Protein AF-A0A944S0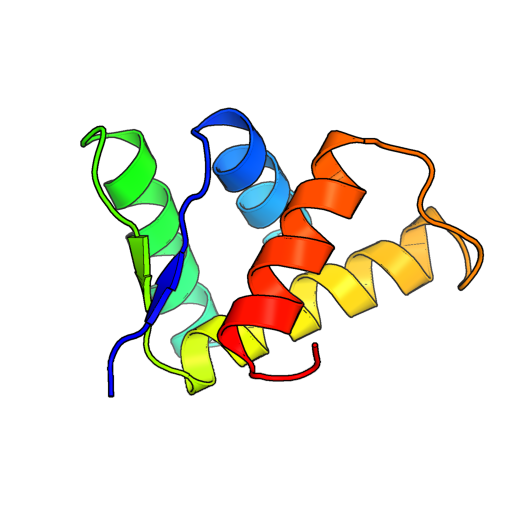E5-F1 (afdb_monomer_lite)

pLDDT: mean 88.48, std 8.01, range [58.53, 95.38]

Secondary structure (DSSP, 8-state):
-EEEE---HHHHHHHHHHGGGS---HHHHHHHHHHHHHHHTT--EEEEHHHHHHHHHHHHHHHHHHTTTS----HHHHHHHHHHHHHHT--

Structure (mmCIF, N/CA/C/O backbone):
data_AF-A0A944S0E5-F1
#
_entry.id   AF-A0A944S0E5-F1
#
loop_
_atom_site.group_PDB
_atom_site.id
_atom_site.type_symbol
_atom_site.label_atom_id
_atom_site.label_alt_id
_atom_site.label_comp_id
_atom_site.label_asym_id
_atom_site.label_entity_id
_atom_site.label_seq_id
_atom_site.pdbx_PDB_ins_code
_atom_site.Cartn_x
_atom_site.Cartn_y
_atom_site.Cartn_z
_atom_site.occupancy
_atom_site.B_iso_or_equiv
_atom_site.auth_seq_id
_atom_site.auth_comp_id
_atom_site.auth_asym_id
_atom_site.auth_atom_id
_atom_site.pdbx_PDB_model_num
ATOM 1 N N . MET A 1 1 ? -16.051 -7.432 6.422 1.00 78.88 1 MET A N 1
ATOM 2 C CA . MET A 1 1 ? -14.954 -8.077 7.175 1.00 78.88 1 MET A CA 1
ATOM 3 C C . MET A 1 1 ? -13.713 -7.201 7.078 1.00 78.88 1 MET A C 1
ATOM 5 O O . MET A 1 1 ? -13.445 -6.697 5.987 1.00 78.88 1 MET A O 1
ATOM 9 N N . LYS A 1 2 ? -13.037 -6.941 8.200 1.00 87.12 2 LYS A N 1
ATOM 10 C CA . LYS A 1 2 ? -11.739 -6.248 8.223 1.00 87.12 2 LYS A CA 1
ATOM 11 C C . LYS A 1 2 ? -10.622 -7.293 8.170 1.00 87.12 2 LYS A C 1
ATOM 13 O O . LYS A 1 2 ? -10.812 -8.390 8.685 1.00 87.12 2 LYS A O 1
ATOM 18 N N . VAL A 1 3 ? -9.514 -6.946 7.533 1.00 90.31 3 VAL A N 1
ATOM 19 C CA . VAL A 1 3 ? -8.294 -7.741 7.417 1.00 90.31 3 VAL A CA 1
ATOM 20 C C . VAL A 1 3 ? -7.171 -6.928 8.038 1.00 90.31 3 VAL A C 1
ATOM 22 O O . VAL A 1 3 ? -7.027 -5.743 7.727 1.00 90.31 3 VAL A O 1
ATOM 25 N N . SER A 1 4 ? -6.417 -7.561 8.928 1.00 90.56 4 SER A N 1
ATOM 26 C CA . SER A 1 4 ? -5.253 -6.948 9.551 1.00 90.56 4 SER A CA 1
ATOM 27 C C . SER A 1 4 ? -4.037 -7.212 8.672 1.00 90.56 4 SER A C 1
ATOM 29 O O . SER A 1 4 ? -3.733 -8.371 8.388 1.00 90.56 4 SER A O 1
ATOM 31 N N . LEU A 1 5 ? -3.377 -6.154 8.202 1.00 90.88 5 LEU A N 1
ATOM 32 C CA . LEU A 1 5 ? -2.139 -6.263 7.435 1.00 90.88 5 LEU A CA 1
ATOM 33 C C . LEU A 1 5 ? -0.935 -5.961 8.340 1.00 90.88 5 LEU A C 1
ATOM 35 O O . LEU A 1 5 ? -0.817 -4.832 8.826 1.00 90.88 5 LEU A O 1
ATOM 39 N N . PRO A 1 6 ? -0.012 -6.921 8.538 1.00 91.00 6 PRO A N 1
ATOM 40 C CA . PRO A 1 6 ? 1.183 -6.717 9.349 1.00 91.00 6 PRO A CA 1
ATOM 41 C C . PRO A 1 6 ? 2.263 -5.980 8.540 1.00 91.00 6 PRO A C 1
ATOM 43 O O . PRO A 1 6 ? 3.248 -6.577 8.099 1.00 91.00 6 PRO A O 1
ATOM 46 N N . LEU A 1 7 ? 2.064 -4.681 8.305 1.00 91.06 7 LEU A N 1
ATOM 47 C CA . LEU A 1 7 ? 3.023 -3.832 7.596 1.00 91.06 7 LEU A CA 1
ATOM 48 C C . LEU A 1 7 ? 3.944 -3.096 8.572 1.00 91.06 7 LEU A C 1
ATOM 50 O O . LEU A 1 7 ? 3.502 -2.557 9.582 1.00 91.06 7 LEU A O 1
ATOM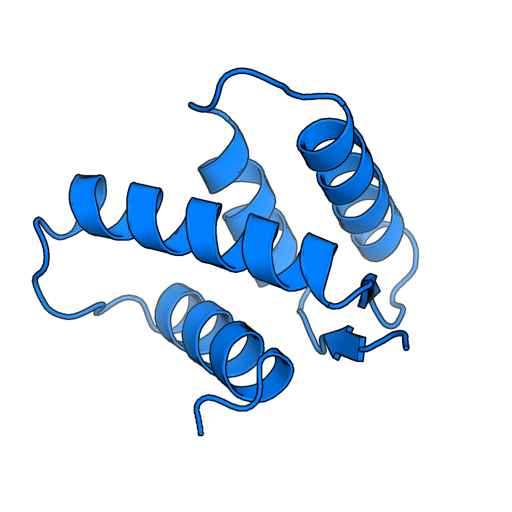 54 N N . THR A 1 8 ? 5.228 -3.037 8.240 1.00 92.12 8 THR A N 1
ATOM 55 C CA . THR A 1 8 ? 6.215 -2.215 8.945 1.00 92.12 8 THR A CA 1
ATOM 56 C C . THR A 1 8 ? 6.115 -0.754 8.503 1.00 92.12 8 THR A C 1
ATOM 58 O O . THR A 1 8 ? 5.640 -0.447 7.408 1.00 92.12 8 THR A O 1
ATOM 61 N N . ALA A 1 9 ? 6.655 0.172 9.299 1.00 90.44 9 ALA A N 1
ATOM 62 C CA . ALA A 1 9 ? 6.710 1.587 8.922 1.00 90.44 9 ALA A CA 1
ATOM 63 C C . ALA A 1 9 ? 7.440 1.825 7.582 1.00 90.44 9 ALA A C 1
ATOM 65 O O . ALA A 1 9 ? 7.075 2.723 6.824 1.00 90.44 9 ALA A O 1
ATOM 66 N N . ARG A 1 10 ? 8.460 1.012 7.268 1.00 91.88 10 ARG A N 1
ATOM 67 C CA . ARG A 1 10 ? 9.189 1.074 5.992 1.00 91.88 10 ARG A CA 1
ATOM 68 C C . ARG A 1 10 ? 8.305 0.648 4.821 1.00 91.88 10 ARG A C 1
ATOM 70 O O . ARG A 1 10 ? 8.259 1.347 3.813 1.00 91.88 10 ARG A O 1
ATOM 77 N N . GLU A 1 11 ? 7.568 -0.443 4.979 1.00 93.69 11 GLU A N 1
ATOM 78 C CA . GLU A 1 11 ? 6.642 -0.944 3.961 1.00 93.69 11 GLU A CA 1
ATOM 79 C C . GLU A 1 11 ? 5.477 0.023 3.719 1.00 93.69 11 GLU A C 1
ATOM 81 O O . GLU A 1 11 ? 5.091 0.266 2.577 1.00 93.69 11 GLU A O 1
ATOM 86 N N . ILE A 1 12 ? 4.958 0.650 4.780 1.00 94.06 12 ILE A N 1
ATOM 87 C CA . ILE A 1 12 ? 3.923 1.682 4.657 1.00 94.06 12 ILE A CA 1
ATOM 88 C C . ILE A 1 12 ? 4.436 2.882 3.845 1.00 94.06 12 ILE A C 1
ATOM 90 O O . ILE A 1 12 ? 3.717 3.389 2.982 1.00 94.06 12 ILE A O 1
ATOM 94 N N . ARG A 1 13 ? 5.683 3.324 4.067 1.00 93.38 13 ARG A N 1
ATOM 95 C CA . ARG A 1 13 ? 6.291 4.411 3.275 1.00 93.38 13 ARG A CA 1
ATOM 96 C C . ARG A 1 13 ? 6.400 4.058 1.791 1.00 93.38 13 ARG A C 1
ATOM 98 O O . ARG A 1 13 ? 6.141 4.927 0.962 1.00 93.38 13 ARG A O 1
ATOM 105 N N . LEU A 1 14 ? 6.748 2.812 1.463 1.00 93.88 14 LEU A N 1
ATOM 106 C CA . LEU A 1 14 ? 6.780 2.331 0.077 1.00 93.88 14 LEU A CA 1
ATOM 107 C C . LEU A 1 14 ? 5.379 2.342 -0.547 1.00 93.88 14 LEU A C 1
ATOM 109 O O . LEU A 1 14 ? 5.181 2.923 -1.60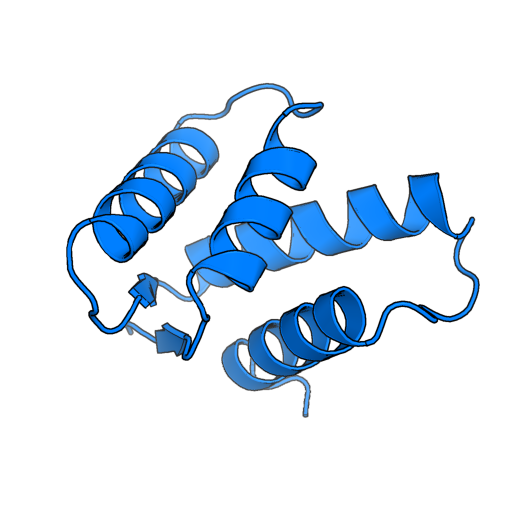7 1.00 93.88 14 LEU A O 1
ATOM 113 N N . LEU A 1 15 ? 4.366 1.817 0.145 1.00 93.50 15 LEU A N 1
ATOM 114 C CA . LEU A 1 15 ? 2.986 1.850 -0.358 1.00 93.50 15 LEU A CA 1
ATOM 115 C C . LEU A 1 15 ? 2.474 3.278 -0.598 1.00 93.50 15 LEU A C 1
ATOM 117 O O . LEU A 1 15 ? 1.776 3.540 -1.579 1.00 93.50 15 LEU A O 1
ATOM 121 N N . LEU A 1 16 ? 2.831 4.221 0.279 1.00 93.38 16 LEU A N 1
ATOM 122 C CA . LEU A 1 16 ? 2.497 5.630 0.085 1.00 93.38 16 LEU A CA 1
ATOM 123 C C . LEU A 1 16 ? 3.170 6.209 -1.169 1.00 93.38 16 LEU A C 1
ATOM 125 O O . LEU A 1 16 ? 2.506 6.958 -1.893 1.00 93.38 16 LEU A O 1
ATOM 129 N N . SER A 1 17 ? 4.427 5.847 -1.461 1.00 92.25 17 SER A N 1
ATOM 130 C CA . SER A 1 17 ? 5.135 6.325 -2.658 1.00 92.25 17 SER A CA 1
ATOM 131 C C . SER A 1 17 ? 4.551 5.753 -3.951 1.00 92.25 17 SER A C 1
ATOM 133 O O . SER A 1 17 ? 4.406 6.495 -4.922 1.00 92.25 17 SER A O 1
ATOM 135 N N . TRP A 1 18 ? 4.105 4.493 -3.954 1.00 90.94 18 TRP A N 1
ATOM 136 C CA . TRP A 1 18 ? 3.435 3.875 -5.109 1.00 90.94 18 TRP A CA 1
ATOM 137 C C . TRP A 1 18 ? 2.110 4.559 -5.452 1.00 90.94 18 TRP A C 1
ATOM 139 O O . TRP A 1 18 ? 1.697 4.620 -6.606 1.00 90.94 18 TRP A O 1
ATOM 149 N N . SER A 1 19 ? 1.446 5.128 -4.446 1.00 86.25 19 SER A N 1
ATOM 150 C CA . SER A 1 19 ? 0.174 5.826 -4.626 1.00 86.25 19 SER A CA 1
ATOM 151 C C . SER A 1 19 ? 0.318 7.232 -5.239 1.00 86.25 19 SER A C 1
ATOM 153 O O . SER A 1 19 ? -0.690 7.826 -5.634 1.00 86.25 19 SER A O 1
ATOM 155 N N . ALA A 1 20 ? 1.538 7.786 -5.298 1.00 75.81 20 ALA A N 1
ATOM 156 C CA . ALA A 1 20 ? 1.793 9.190 -5.634 1.00 75.81 20 ALA A CA 1
ATOM 157 C C . ALA A 1 20 ? 1.559 9.530 -7.115 1.00 75.81 20 ALA A C 1
ATOM 159 O O . ALA A 1 20 ? 1.210 10.664 -7.435 1.00 75.81 20 ALA A O 1
ATOM 160 N N . SER A 1 21 ? 1.717 8.558 -8.014 1.00 66.50 21 SER A N 1
ATOM 161 C CA . SER A 1 21 ? 1.503 8.728 -9.457 1.00 66.50 21 SER A CA 1
ATOM 162 C C . SER A 1 21 ? 0.040 8.558 -9.885 1.00 66.50 21 SER A C 1
ATOM 164 O O . SER A 1 21 ? -0.293 8.818 -11.042 1.00 66.50 21 SER A O 1
ATOM 166 N N . ARG A 1 22 ? -0.852 8.135 -8.976 1.00 70.38 22 ARG A N 1
ATOM 167 C CA . ARG A 1 22 ? -2.248 7.804 -9.297 1.00 70.38 22 ARG A CA 1
ATOM 168 C C . ARG A 1 22 ? -3.185 8.987 -9.087 1.00 70.38 22 ARG A C 1
ATOM 170 O O . ARG A 1 22 ? -3.110 9.699 -8.084 1.00 70.38 22 ARG A O 1
ATOM 177 N N . GLN A 1 23 ? -4.154 9.129 -9.990 1.00 73.62 23 GLN A N 1
ATOM 178 C CA . GLN A 1 23 ? -5.274 10.048 -9.803 1.00 73.62 23 GLN A CA 1
ATOM 179 C C . GLN A 1 23 ? -6.016 9.693 -8.503 1.00 73.62 23 GLN A C 1
ATOM 181 O O . GLN A 1 23 ? -6.355 8.536 -8.257 1.00 73.62 23 GLN A O 1
ATOM 186 N N . SER A 1 24 ? -6.213 10.677 -7.623 1.00 70.25 24 SER A N 1
ATOM 187 C CA . SER A 1 24 ? -6.720 10.422 -6.274 1.00 70.25 24 SER A CA 1
ATOM 188 C C . SER A 1 24 ? -8.240 10.266 -6.252 1.00 70.25 24 SER A C 1
ATOM 190 O O . SER A 1 24 ? -8.955 11.256 -6.097 1.00 70.25 24 SER A O 1
ATOM 192 N N . PHE A 1 25 ? -8.734 9.028 -6.311 1.00 81.94 25 PHE A N 1
ATOM 193 C CA . PHE A 1 25 ? -10.133 8.733 -5.994 1.00 81.94 25 PHE A CA 1
ATOM 194 C C . PHE A 1 25 ? -10.387 8.791 -4.471 1.00 81.94 25 PHE A C 1
ATOM 196 O O . PHE A 1 25 ? -9.447 8.694 -3.670 1.00 81.94 25 PHE A O 1
ATOM 203 N N . PRO A 1 26 ? -11.650 8.966 -4.029 1.00 87.12 26 PRO A N 1
ATOM 204 C CA . PRO A 1 26 ? -11.980 9.072 -2.606 1.00 87.12 26 PRO A CA 1
ATOM 205 C C . PRO A 1 26 ? -11.525 7.874 -1.760 1.00 87.12 26 PRO A C 1
ATOM 207 O O . PRO A 1 26 ? -11.086 8.059 -0.621 1.00 87.12 26 PRO A O 1
ATOM 210 N N . ASP A 1 27 ? -11.596 6.658 -2.305 1.00 88.62 27 ASP A N 1
ATOM 211 C CA . ASP A 1 27 ? -11.183 5.455 -1.582 1.00 88.62 27 ASP A CA 1
ATOM 212 C C . ASP A 1 27 ? -9.657 5.325 -1.479 1.00 88.62 27 ASP A C 1
ATOM 214 O O . ASP A 1 27 ? -9.164 5.001 -0.396 1.00 88.62 27 ASP A O 1
ATOM 218 N N . ASP A 1 28 ? -8.891 5.699 -2.511 1.00 91.31 28 ASP A N 1
ATOM 219 C CA . ASP A 1 28 ? -7.427 5.814 -2.433 1.00 91.31 28 ASP A CA 1
ATOM 220 C C . ASP A 1 28 ? -7.000 6.810 -1.350 1.00 91.31 28 ASP A C 1
ATOM 222 O O . ASP A 1 28 ? -6.125 6.526 -0.530 1.00 91.31 28 ASP A O 1
ATOM 226 N N . ALA A 1 29 ? -7.660 7.972 -1.289 1.00 91.38 29 ALA A N 1
ATOM 227 C CA . ALA A 1 29 ? -7.401 8.968 -0.253 1.00 91.38 29 ALA A CA 1
ATOM 228 C C . ALA A 1 29 ? -7.697 8.422 1.153 1.00 91.38 29 ALA A C 1
ATOM 230 O O . ALA A 1 29 ? -6.967 8.713 2.104 1.00 91.38 29 ALA A O 1
ATOM 231 N N . ARG A 1 30 ? -8.745 7.604 1.301 1.00 93.06 30 ARG A N 1
ATOM 232 C CA . ARG A 1 30 ? -9.073 6.944 2.570 1.00 93.06 30 ARG A CA 1
ATOM 233 C C . ARG A 1 30 ? -8.017 5.909 2.962 1.00 93.06 30 ARG A C 1
ATOM 235 O O . ARG A 1 30 ? -7.669 5.843 4.140 1.00 93.06 30 ARG A O 1
ATOM 242 N N . VAL A 1 31 ? -7.505 5.127 2.012 1.00 94.50 31 VAL A N 1
ATOM 243 C CA . VAL A 1 31 ? -6.411 4.171 2.253 1.00 94.50 31 VAL A CA 1
ATOM 244 C C . VAL A 1 31 ? -5.132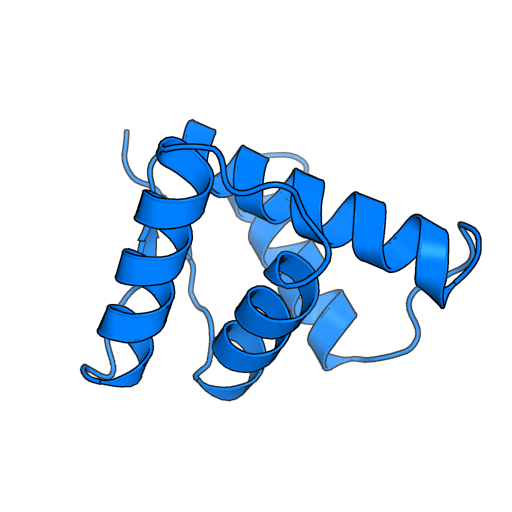 4.904 2.658 1.00 94.50 31 VAL A C 1
ATOM 246 O O . VAL A 1 31 ? -4.553 4.559 3.685 1.00 94.50 31 VAL A O 1
ATOM 249 N N . ARG A 1 32 ? -4.757 5.979 1.951 1.00 93.56 32 ARG A N 1
ATOM 250 C CA . ARG A 1 32 ? -3.610 6.830 2.317 1.00 93.56 32 ARG A CA 1
ATOM 251 C C . ARG A 1 32 ? -3.693 7.336 3.754 1.00 93.56 32 ARG A C 1
ATOM 253 O O . ARG A 1 32 ? -2.743 7.169 4.504 1.00 93.56 32 ARG A O 1
ATOM 260 N N . ARG A 1 33 ? -4.841 7.883 4.173 1.00 93.00 33 ARG A N 1
ATOM 261 C CA . ARG A 1 33 ? -5.026 8.366 5.558 1.00 93.00 33 ARG A CA 1
ATOM 262 C C . ARG A 1 33 ? -4.820 7.265 6.595 1.00 93.00 33 ARG A C 1
ATOM 264 O O . ARG A 1 33 ? -4.233 7.525 7.637 1.00 93.00 33 ARG A O 1
ATOM 271 N N . LYS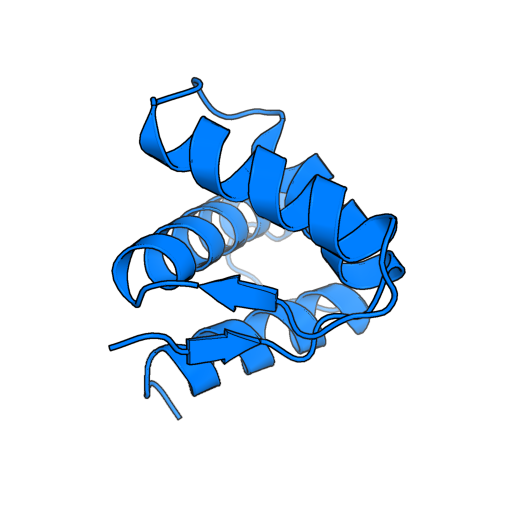 A 1 34 ? -5.303 6.050 6.320 1.00 94.38 34 LYS A N 1
ATOM 272 C CA . LYS A 1 34 ? -5.110 4.905 7.220 1.00 94.38 34 LYS A CA 1
ATOM 273 C C . LYS A 1 34 ? -3.649 4.473 7.297 1.00 94.38 34 LYS A C 1
ATOM 275 O O . LYS A 1 34 ? -3.174 4.200 8.389 1.00 94.38 34 LYS A O 1
ATOM 280 N N . LEU A 1 35 ? -2.958 4.437 6.158 1.00 93.88 35 LEU A N 1
ATOM 281 C CA . LEU A 1 35 ? -1.526 4.153 6.098 1.00 93.88 35 LEU A CA 1
ATOM 282 C C . LEU A 1 35 ? -0.731 5.188 6.897 1.00 93.88 35 LEU A C 1
ATOM 284 O O . LEU A 1 35 ? 0.052 4.809 7.757 1.00 93.88 35 LEU A O 1
ATOM 288 N N . THR A 1 36 ? -0.989 6.482 6.689 1.00 92.06 36 THR A N 1
ATOM 289 C CA . THR A 1 36 ? -0.345 7.556 7.461 1.00 92.06 36 THR A CA 1
ATOM 290 C C . THR A 1 36 ? -0.611 7.410 8.961 1.00 92.06 36 THR A C 1
ATOM 292 O O . THR A 1 36 ? 0.330 7.423 9.741 1.00 92.06 36 THR A O 1
ATOM 295 N N . ALA A 1 37 ? -1.861 7.172 9.370 1.00 91.06 37 ALA A N 1
ATOM 296 C CA . ALA A 1 37 ? -2.195 6.986 10.783 1.00 91.06 37 ALA A CA 1
ATOM 297 C C . ALA A 1 37 ? -1.515 5.754 11.414 1.00 91.06 37 ALA A C 1
ATOM 299 O O . ALA A 1 37 ? -1.133 5.796 12.580 1.00 91.06 37 ALA A O 1
ATOM 300 N N . ALA A 1 38 ? -1.341 4.670 10.651 1.00 90.12 38 ALA A N 1
ATOM 301 C CA . ALA A 1 38 ? -0.644 3.463 11.102 1.00 90.12 38 ALA A CA 1
ATOM 302 C C . ALA A 1 38 ? 0.884 3.634 11.200 1.00 90.12 38 ALA A C 1
ATOM 304 O O . ALA A 1 38 ? 1.555 2.784 11.776 1.00 90.12 38 ALA A O 1
ATOM 305 N N . MET A 1 39 ? 1.451 4.712 10.646 1.00 86.50 39 MET A N 1
ATOM 306 C CA . MET A 1 39 ? 2.847 5.077 10.908 1.00 86.50 39 MET A CA 1
ATOM 307 C C . MET A 1 39 ? 3.017 5.797 12.246 1.00 86.50 39 MET A C 1
ATOM 309 O O . MET A 1 39 ? 4.062 5.648 12.872 1.00 86.50 39 MET A O 1
ATOM 313 N N . ASP A 1 40 ? 2.022 6.587 12.655 1.00 79.81 40 ASP A N 1
ATOM 314 C CA . ASP A 1 40 ? 2.087 7.417 13.865 1.00 79.81 40 ASP A CA 1
ATOM 315 C C . ASP A 1 40 ? 1.802 6.613 15.139 1.00 79.81 40 ASP A C 1
ATOM 317 O O . ASP A 1 40 ? 2.310 6.917 16.217 1.00 79.81 40 ASP A O 1
ATOM 321 N N . VAL A 1 41 ? 0.981 5.575 15.013 1.00 71.50 41 VAL A N 1
ATOM 322 C CA . VAL A 1 41 ? 0.654 4.638 16.081 1.00 71.50 41 VAL A CA 1
ATOM 323 C C . VAL A 1 41 ? 1.224 3.305 15.633 1.00 71.50 41 VAL A C 1
ATOM 325 O O . VAL A 1 41 ? 0.703 2.758 14.668 1.00 71.50 41 VAL A O 1
ATOM 328 N N . GLU A 1 42 ? 2.285 2.805 16.276 1.00 64.44 42 GLU A N 1
ATOM 329 C CA . GLU A 1 42 ? 2.841 1.458 16.047 1.00 64.44 42 GLU A CA 1
ATOM 330 C C . GLU A 1 42 ? 1.751 0.395 16.281 1.00 64.44 42 GLU A C 1
ATOM 332 O O . GLU A 1 42 ? 1.617 -0.189 17.355 1.00 64.44 42 GLU A O 1
ATOM 337 N N . GLY A 1 43 ? 0.891 0.210 15.287 1.00 63.72 43 GLY A N 1
ATOM 338 C CA . GLY A 1 43 ? -0.405 -0.422 15.433 1.00 63.72 43 GLY A CA 1
ATOM 339 C C . GLY A 1 43 ? -0.789 -1.186 14.180 1.00 63.72 43 GLY A C 1
ATOM 340 O O . GLY A 1 43 ? -0.294 -0.946 13.080 1.00 63.72 43 GLY A O 1
ATOM 341 N N . SER A 1 44 ? -1.685 -2.150 14.358 1.00 73.25 44 SER A N 1
ATOM 342 C CA . SER A 1 44 ? -2.158 -3.008 13.279 1.00 73.25 44 SER A CA 1
ATOM 343 C C . SER A 1 44 ? -2.961 -2.212 12.246 1.00 73.25 44 SER A C 1
ATOM 345 O O . SER A 1 44 ? -3.935 -1.533 12.585 1.00 73.25 44 SER A O 1
ATOM 347 N N . LEU A 1 45 ? -2.593 -2.325 10.967 1.00 90.81 45 LEU A N 1
ATOM 348 C CA . LEU A 1 45 ? -3.332 -1.693 9.880 1.00 90.81 45 LEU A CA 1
ATOM 349 C C . LEU A 1 45 ? -4.569 -2.526 9.520 1.00 90.81 45 LEU A C 1
ATOM 351 O O . LEU A 1 45 ? -4.475 -3.535 8.822 1.00 90.81 45 LEU A O 1
ATOM 355 N N . ASP A 1 46 ? -5.744 -2.049 9.929 1.00 92.50 46 ASP A N 1
ATOM 356 C CA . ASP A 1 46 ? -7.015 -2.698 9.604 1.00 92.50 46 ASP A CA 1
ATOM 357 C C . ASP A 1 46 ? -7.678 -2.112 8.348 1.00 92.50 46 ASP A C 1
ATOM 359 O O . ASP A 1 46 ? -8.210 -0.984 8.325 1.00 92.50 46 ASP A O 1
ATOM 363 N N . LEU A 1 47 ? -7.739 -2.931 7.301 1.00 94.19 47 LEU A N 1
ATOM 364 C CA . LEU A 1 47 ? -8.333 -2.592 6.010 1.00 94.19 47 LEU A CA 1
ATOM 365 C C . LEU A 1 47 ? -9.570 -3.440 5.722 1.00 94.19 47 LEU A C 1
ATOM 367 O O . LEU A 1 47 ? -9.689 -4.581 6.150 1.00 94.19 47 LEU A O 1
ATOM 371 N N . SER A 1 48 ? -10.538 -2.889 4.990 1.00 95.06 48 SER A N 1
ATOM 372 C CA . SER A 1 48 ? -11.556 -3.738 4.360 1.00 95.06 48 SER A CA 1
ATOM 373 C C . SER A 1 48 ? -10.940 -4.497 3.183 1.00 95.06 48 SER A C 1
ATOM 375 O O . SER A 1 48 ? -9.952 -4.048 2.609 1.00 95.06 48 SER A O 1
ATOM 377 N N . ARG A 1 49 ? -11.556 -5.604 2.753 1.00 94.00 49 ARG A N 1
ATOM 378 C CA . ARG A 1 49 ? -11.104 -6.346 1.560 1.00 94.00 49 ARG A CA 1
ATOM 379 C C . ARG A 1 49 ? -10.947 -5.445 0.323 1.00 94.00 49 ARG A C 1
ATOM 381 O O . ARG A 1 49 ? -9.955 -5.560 -0.381 1.00 94.00 49 ARG A O 1
ATOM 388 N N . VAL A 1 50 ? -11.870 -4.502 0.111 1.00 94.25 50 VAL A N 1
ATOM 389 C CA . VAL A 1 50 ? -11.788 -3.507 -0.980 1.00 94.25 50 VAL A CA 1
ATOM 390 C C . VAL A 1 50 ? -10.550 -2.619 -0.841 1.00 94.25 50 VAL A C 1
ATOM 392 O O . VAL A 1 50 ? -9.864 -2.344 -1.815 1.00 94.25 50 VAL A O 1
ATOM 395 N N . GLN A 1 51 ? -10.211 -2.200 0.377 1.00 95.31 51 GLN A N 1
ATOM 396 C CA . GLN A 1 51 ? -9.010 -1.402 0.620 1.00 95.31 51 GLN A CA 1
ATOM 397 C C . GLN A 1 51 ? -7.721 -2.198 0.381 1.00 95.31 51 GLN A C 1
ATOM 399 O O . GLN A 1 51 ? -6.751 -1.631 -0.107 1.00 95.31 51 GLN A O 1
ATOM 404 N N . VAL A 1 52 ? -7.717 -3.503 0.663 1.00 95.38 52 VAL A N 1
ATOM 405 C CA . VAL A 1 52 ? -6.598 -4.386 0.292 1.00 95.38 52 VAL A CA 1
ATOM 406 C C . VAL A 1 52 ? -6.484 -4.516 -1.231 1.00 95.38 52 VAL A C 1
ATOM 408 O O . VAL A 1 52 ? -5.381 -4.470 -1.762 1.00 95.38 52 VAL A O 1
ATOM 411 N N . GLN A 1 53 ? -7.605 -4.595 -1.957 1.00 94.56 53 GLN A N 1
ATOM 412 C CA . GLN A 1 53 ? -7.592 -4.590 -3.427 1.00 94.56 53 GLN A CA 1
ATOM 413 C C . GLN A 1 53 ? -7.019 -3.289 -4.002 1.00 94.56 53 GLN A C 1
ATOM 415 O O . GLN A 1 53 ? -6.323 -3.335 -5.010 1.00 94.56 53 GLN A O 1
ATOM 420 N N . ILE A 1 54 ? -7.259 -2.146 -3.351 1.00 94.56 54 ILE A N 1
ATOM 421 C CA . ILE A 1 54 ? -6.632 -0.868 -3.725 1.00 94.56 54 ILE A CA 1
ATOM 422 C C . ILE A 1 54 ? -5.110 -0.946 -3.558 1.00 94.56 54 ILE A C 1
ATOM 424 O O . ILE A 1 54 ? -4.392 -0.574 -4.481 1.00 94.56 54 ILE A O 1
ATOM 428 N N . LEU A 1 55 ? -4.612 -1.489 -2.437 1.00 94.62 55 LEU A N 1
ATOM 429 C CA . LEU A 1 55 ? -3.169 -1.710 -2.262 1.00 94.62 55 LEU A CA 1
ATOM 430 C C . LEU A 1 55 ? -2.600 -2.635 -3.344 1.00 94.62 55 LEU A C 1
ATOM 432 O O . LEU A 1 55 ? -1.527 -2.361 -3.873 1.00 94.62 55 LEU A O 1
ATOM 436 N N . ASN A 1 56 ? -3.327 -3.698 -3.704 1.00 94.06 56 ASN A N 1
ATOM 437 C CA . ASN A 1 56 ? -2.922 -4.587 -4.789 1.00 94.06 56 ASN A CA 1
ATOM 438 C C . ASN A 1 56 ? -2.832 -3.845 -6.125 1.00 94.06 56 ASN A C 1
ATOM 440 O O . ASN A 1 56 ? -1.847 -3.986 -6.832 1.00 94.06 56 ASN A O 1
ATOM 444 N N . ALA A 1 57 ? -3.823 -3.013 -6.453 1.00 92.38 57 ALA A N 1
ATOM 445 C CA . ALA A 1 57 ? -3.790 -2.191 -7.662 1.00 92.38 57 ALA A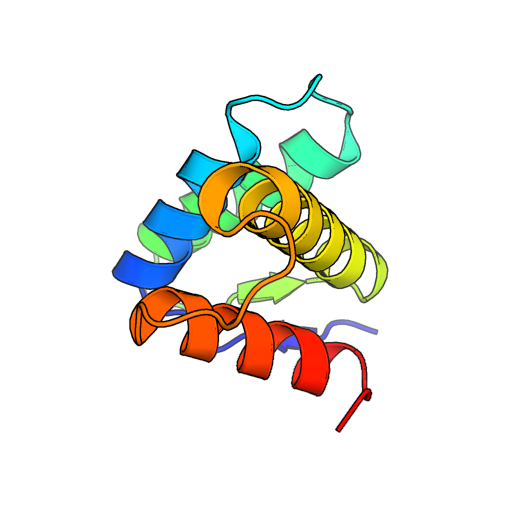 CA 1
ATOM 446 C C . ALA A 1 57 ? -2.572 -1.253 -7.683 1.00 92.38 57 ALA A C 1
ATOM 448 O O . ALA A 1 57 ? -1.942 -1.089 -8.722 1.00 92.38 57 ALA A O 1
ATOM 449 N N . TRP A 1 58 ? -2.209 -0.656 -6.543 1.00 93.06 58 TRP A N 1
ATOM 450 C CA . TRP A 1 58 ? -1.001 0.169 -6.451 1.00 93.06 58 TRP A CA 1
ATOM 451 C C . TRP A 1 58 ? 0.270 -0.639 -6.708 1.00 93.06 58 TRP A C 1
ATOM 453 O O . TRP A 1 58 ? 1.153 -0.163 -7.416 1.00 93.06 58 TRP A O 1
ATOM 463 N N . ALA A 1 59 ? 0.350 -1.846 -6.150 1.00 91.62 59 ALA A N 1
ATOM 464 C CA . ALA A 1 59 ? 1.501 -2.722 -6.310 1.00 91.62 59 ALA A CA 1
ATOM 465 C C . ALA A 1 59 ? 1.650 -3.231 -7.757 1.00 91.62 59 ALA A C 1
ATOM 467 O O . ALA A 1 59 ? 2.757 -3.233 -8.286 1.00 91.62 59 ALA A O 1
ATOM 468 N N . GLU A 1 60 ? 0.545 -3.591 -8.417 1.00 90.00 60 GLU A N 1
ATOM 469 C CA . GLU A 1 60 ? 0.526 -4.014 -9.826 1.00 90.00 60 GLU A CA 1
ATOM 470 C C . GLU A 1 60 ? 0.958 -2.881 -10.771 1.00 90.00 60 GLU A C 1
ATOM 472 O O . GLU A 1 60 ? 1.809 -3.088 -11.634 1.00 90.00 60 GLU A O 1
ATOM 477 N N . ASP A 1 61 ? 0.445 -1.659 -10.581 1.00 89.88 61 ASP A N 1
ATOM 478 C CA . ASP A 1 61 ? 0.873 -0.502 -11.380 1.00 89.88 61 ASP A CA 1
ATOM 479 C C . ASP A 1 61 ? 2.363 -0.182 -11.169 1.00 89.88 61 ASP A C 1
ATOM 481 O O . ASP A 1 61 ? 3.086 0.103 -12.132 1.00 89.88 61 ASP A O 1
ATOM 485 N N . TRP A 1 62 ? 2.830 -0.226 -9.912 1.00 90.75 62 TRP A N 1
ATOM 486 C CA . TRP A 1 62 ? 4.244 -0.035 -9.586 1.00 90.75 62 TRP A CA 1
ATOM 487 C C . TRP A 1 62 ? 5.095 -1.080 -10.291 1.00 90.75 62 TRP A C 1
ATOM 489 O O . TRP A 1 62 ? 6.028 -0.721 -11.003 1.00 90.75 62 TRP A O 1
ATOM 499 N N . TRP A 1 63 ? 4.734 -2.355 -10.164 1.00 87.75 63 TRP A N 1
ATOM 500 C CA . TRP A 1 63 ? 5.437 -3.462 -10.793 1.00 87.75 63 TRP A CA 1
ATOM 501 C C . TRP A 1 63 ? 5.503 -3.285 -12.309 1.00 87.75 63 TRP A C 1
ATOM 503 O O . TRP A 1 63 ? 6.602 -3.270 -12.875 1.00 87.75 63 TRP A O 1
ATOM 513 N N . ALA A 1 64 ? 4.358 -3.101 -12.969 1.00 87.31 64 ALA A N 1
ATOM 514 C CA . ALA A 1 64 ? 4.290 -2.927 -14.416 1.00 87.31 64 ALA A CA 1
ATOM 515 C C . ALA A 1 64 ? 5.238 -1.818 -14.900 1.00 87.31 64 ALA A C 1
ATOM 517 O O . ALA A 1 64 ? 5.889 -1.967 -15.933 1.00 87.31 64 ALA A O 1
ATOM 518 N N . THR A 1 65 ? 5.378 -0.749 -14.113 1.00 87.94 65 THR A N 1
ATOM 519 C CA . THR A 1 65 ? 6.263 0.378 -14.422 1.00 87.94 65 THR A CA 1
ATOM 520 C C . THR A 1 65 ? 7.735 0.099 -14.092 1.00 87.94 65 THR A C 1
ATOM 522 O O . THR A 1 65 ? 8.607 0.425 -14.892 1.00 87.94 65 THR A O 1
ATOM 525 N N . HIS A 1 66 ? 8.035 -0.473 -12.921 1.00 88.50 66 HIS A N 1
ATOM 526 C CA . HIS A 1 66 ? 9.404 -0.605 -12.400 1.00 88.50 66 HIS A CA 1
ATOM 527 C C . HIS A 1 66 ? 10.149 -1.836 -12.915 1.00 88.50 66 HIS A C 1
ATOM 529 O O . HIS A 1 66 ? 11.350 -1.762 -13.165 1.00 88.50 66 HIS A O 1
ATOM 535 N N . TYR A 1 67 ? 9.452 -2.960 -13.087 1.00 86.94 67 TYR A N 1
ATOM 536 C CA . TYR A 1 67 ? 10.057 -4.225 -13.518 1.00 86.94 67 TYR A CA 1
ATOM 537 C C . TYR A 1 67 ? 9.579 -4.679 -14.899 1.00 86.94 67 TYR A C 1
ATOM 539 O O . TYR A 1 67 ? 10.013 -5.728 -15.370 1.00 86.94 67 TYR A O 1
ATOM 547 N N . GLY A 1 68 ? 8.667 -3.945 -15.549 1.00 84.69 68 GLY A N 1
ATOM 548 C CA . GLY A 1 68 ? 8.149 -4.314 -16.871 1.00 84.69 68 GLY A CA 1
ATOM 549 C C . GLY A 1 68 ? 7.461 -5.686 -16.898 1.00 84.69 68 GLY A C 1
ATOM 550 O O . GLY A 1 68 ? 7.514 -6.375 -17.912 1.00 84.69 68 GLY A O 1
ATOM 551 N N . GLY A 1 69 ? 6.883 -6.121 -15.771 1.00 76.25 69 GLY A N 1
ATOM 552 C CA . GLY A 1 69 ? 6.302 -7.462 -15.609 1.00 76.25 69 GLY A CA 1
ATOM 553 C C . GLY A 1 69 ? 7.307 -8.581 -15.285 1.00 76.25 69 GLY A C 1
ATOM 554 O O . GLY A 1 69 ? 6.913 -9.741 -15.213 1.00 76.25 69 GLY A O 1
ATOM 555 N N . GLY A 1 70 ? 8.590 -8.258 -15.079 1.00 84.50 70 GLY A N 1
ATOM 556 C CA . GLY A 1 70 ? 9.624 -9.196 -14.619 1.00 84.50 70 GLY A CA 1
ATOM 557 C C . GLY A 1 70 ? 9.515 -9.545 -13.131 1.00 84.50 70 GLY A C 1
ATOM 558 O O . GLY A 1 70 ? 8.584 -9.137 -12.462 1.00 84.50 70 GLY A O 1
ATOM 559 N N . GLN A 1 71 ? 10.459 -10.294 -12.571 1.00 84.56 71 GLN A N 1
ATOM 560 C CA . GLN A 1 71 ? 10.413 -10.650 -11.147 1.00 84.56 71 GLN A CA 1
ATOM 561 C C . GLN A 1 71 ? 10.740 -9.448 -10.240 1.00 84.56 71 GLN A C 1
ATOM 563 O O . GLN A 1 71 ? 11.678 -8.699 -10.519 1.00 84.56 71 GLN A O 1
ATOM 568 N N . VAL A 1 72 ? 10.016 -9.305 -9.125 1.00 86.06 72 VAL A N 1
ATOM 569 C CA . VAL A 1 72 ? 10.357 -8.348 -8.062 1.00 86.06 72 VAL A CA 1
ATOM 570 C C . VAL A 1 72 ? 11.602 -8.841 -7.330 1.00 86.06 72 VAL A C 1
ATOM 572 O O . VAL A 1 72 ? 11.633 -9.946 -6.793 1.00 86.06 72 VAL A O 1
ATOM 575 N N . VAL A 1 73 ? 12.659 -8.028 -7.338 1.00 87.56 73 VAL A N 1
ATOM 576 C CA . VAL A 1 73 ? 13.953 -8.373 -6.718 1.00 87.56 73 VAL A CA 1
ATOM 577 C C . VAL A 1 73 ? 14.224 -7.598 -5.431 1.00 87.56 73 VAL A C 1
ATOM 579 O O . VAL A 1 73 ? 15.149 -7.933 -4.692 1.00 87.56 73 VAL A O 1
ATOM 582 N N . ASN A 1 74 ? 13.429 -6.564 -5.147 1.00 91.69 74 ASN A N 1
ATOM 583 C CA . ASN A 1 74 ? 13.513 -5.842 -3.888 1.00 91.69 74 ASN A CA 1
ATOM 584 C C . ASN A 1 74 ? 12.785 -6.639 -2.787 1.00 91.69 74 ASN A C 1
ATOM 586 O O . ASN A 1 74 ? 11.575 -6.850 -2.897 1.00 91.69 74 ASN A O 1
ATOM 590 N N . PRO A 1 75 ? 13.483 -7.051 -1.711 1.00 91.75 75 PRO A N 1
ATOM 591 C CA . PRO A 1 75 ? 12.896 -7.890 -0.670 1.00 91.75 75 PRO A CA 1
ATOM 592 C C . PRO A 1 75 ? 11.746 -7.212 0.088 1.00 91.75 75 PRO A C 1
ATOM 594 O O . PRO A 1 75 ? 10.820 -7.900 0.510 1.00 91.75 75 PRO A O 1
ATOM 597 N N . ASP A 1 76 ? 11.768 -5.884 0.245 1.00 93.00 76 ASP A N 1
ATOM 598 C CA . ASP A 1 76 ? 10.676 -5.165 0.913 1.00 93.00 76 ASP A CA 1
ATOM 599 C C . ASP A 1 76 ? 9.411 -5.145 0.044 1.00 93.00 76 ASP A C 1
ATOM 601 O O . ASP A 1 76 ? 8.297 -5.285 0.544 1.00 93.00 76 ASP A O 1
ATOM 605 N N . GLU A 1 77 ? 9.575 -4.971 -1.268 1.00 94.06 77 GLU A N 1
ATOM 606 C CA . GLU A 1 77 ? 8.456 -4.928 -2.213 1.00 94.06 77 GLU A CA 1
ATOM 607 C C . GLU A 1 77 ? 7.811 -6.307 -2.365 1.00 94.06 77 GLU A C 1
ATOM 609 O O . GLU A 1 77 ? 6.584 -6.421 -2.359 1.00 94.06 77 GLU A O 1
ATOM 614 N N . GLU A 1 78 ? 8.631 -7.359 -2.401 1.00 93.56 78 GLU A N 1
ATOM 615 C CA . GLU A 1 78 ? 8.161 -8.745 -2.396 1.00 93.56 78 GLU A CA 1
ATOM 616 C C . GLU A 1 78 ? 7.398 -9.075 -1.102 1.00 93.56 78 GLU A C 1
ATOM 618 O O . GLU A 1 78 ? 6.315 -9.662 -1.143 1.00 93.56 78 GLU A O 1
ATOM 623 N N . ALA A 1 79 ? 7.903 -8.636 0.058 1.00 94.12 79 ALA A N 1
ATOM 624 C CA . ALA A 1 79 ? 7.220 -8.826 1.336 1.00 94.12 79 ALA A CA 1
ATOM 625 C C . ALA A 1 79 ? 5.847 -8.133 1.373 1.00 94.12 79 ALA A C 1
ATOM 627 O O . ALA A 1 79 ? 4.874 -8.709 1.870 1.00 94.12 79 ALA A O 1
ATOM 628 N N . ILE A 1 80 ? 5.737 -6.921 0.818 1.00 94.12 80 ILE A N 1
ATOM 629 C CA . ILE A 1 80 ? 4.459 -6.207 0.687 1.00 94.12 80 ILE A CA 1
ATOM 630 C C . ILE A 1 80 ? 3.485 -6.998 -0.190 1.00 94.12 80 ILE A C 1
ATOM 632 O O . ILE A 1 80 ? 2.334 -7.200 0.207 1.00 94.12 80 ILE A O 1
ATOM 636 N N . LEU A 1 81 ? 3.937 -7.457 -1.360 1.00 92.19 81 LEU A N 1
ATOM 637 C CA . LEU A 1 81 ? 3.115 -8.229 -2.293 1.00 92.19 81 LEU A CA 1
ATOM 638 C C . LEU A 1 81 ? 2.597 -9.514 -1.655 1.00 92.19 81 LEU A C 1
ATOM 640 O O . LEU A 1 81 ? 1.397 -9.782 -1.724 1.00 92.19 81 LEU A O 1
ATOM 644 N N . SER A 1 82 ? 3.469 -10.267 -0.983 1.00 93.19 82 SER A N 1
ATOM 645 C CA . SER A 1 82 ? 3.082 -11.472 -0.250 1.00 93.19 82 SER A CA 1
ATOM 646 C C . SER A 1 82 ? 1.979 -11.167 0.768 1.00 93.19 82 SER A C 1
ATOM 648 O O . SER A 1 82 ? 0.909 -11.765 0.704 1.00 93.19 82 SER A O 1
ATOM 650 N N . LYS A 1 83 ? 2.155 -10.150 1.622 1.00 94.62 83 LYS A N 1
ATOM 651 C CA . LYS A 1 83 ? 1.154 -9.768 2.637 1.00 94.62 83 LYS A CA 1
ATOM 652 C C . LYS A 1 83 ? -0.191 -9.365 2.031 1.00 94.62 83 LYS A C 1
ATOM 654 O O . LYS A 1 83 ? -1.239 -9.679 2.597 1.00 94.62 83 LYS A O 1
ATOM 659 N N . ILE A 1 84 ? -0.179 -8.660 0.899 1.00 94.62 84 ILE A N 1
ATOM 660 C CA . ILE A 1 84 ? -1.398 -8.269 0.179 1.00 94.62 84 ILE A CA 1
ATOM 661 C C . ILE A 1 84 ? -2.104 -9.506 -0.394 1.00 94.62 84 ILE A C 1
ATOM 663 O O . ILE A 1 84 ? -3.319 -9.634 -0.230 1.00 94.62 84 ILE A O 1
ATOM 667 N N . ARG A 1 85 ? -1.365 -10.431 -1.016 1.00 92.81 85 ARG A N 1
ATOM 668 C CA . ARG A 1 85 ? -1.909 -11.675 -1.591 1.00 92.81 85 ARG A CA 1
ATOM 669 C C . ARG A 1 85 ? -2.511 -12.584 -0.522 1.00 92.81 85 ARG A C 1
ATOM 671 O O . ARG A 1 85 ? -3.675 -12.972 -0.658 1.00 92.81 85 ARG A O 1
ATOM 678 N N . THR A 1 86 ? -1.811 -12.774 0.596 1.00 93.88 86 THR A N 1
ATOM 679 C CA . THR A 1 86 ? -2.329 -13.474 1.779 1.00 93.88 86 THR A CA 1
ATOM 680 C C . THR A 1 86 ? -3.627 -12.842 2.275 1.00 93.88 86 THR A C 1
ATOM 682 O O . THR A 1 86 ? -4.628 -13.525 2.487 1.00 93.88 86 THR A O 1
ATOM 685 N N . ALA A 1 87 ? -3.660 -11.512 2.401 1.00 93.00 87 ALA A N 1
ATOM 686 C CA . ALA A 1 87 ? -4.840 -10.777 2.853 1.00 93.00 87 ALA A CA 1
ATOM 687 C C . ALA A 1 87 ? -6.043 -10.886 1.890 1.00 93.00 87 ALA A C 1
ATOM 689 O O . ALA A 1 87 ? -7.198 -10.750 2.313 1.00 93.00 87 ALA A O 1
ATOM 690 N N . LEU A 1 88 ? -5.798 -11.136 0.601 1.00 93.44 88 LEU A N 1
ATOM 691 C CA . LEU A 1 88 ? -6.834 -11.387 -0.404 1.00 93.44 88 LEU A CA 1
ATOM 692 C C . LEU A 1 88 ? -7.259 -12.862 -0.479 1.00 93.44 88 LEU A C 1
ATOM 694 O O . LEU A 1 88 ? -8.342 -13.142 -1.012 1.00 93.44 88 LEU A O 1
ATOM 698 N N . GLY A 1 89 ? -6.486 -13.771 0.119 1.00 91.31 89 GLY A N 1
ATOM 699 C CA . GLY A 1 89 ? -6.676 -15.218 0.026 1.00 91.31 89 GLY A CA 1
ATOM 700 C C . GLY A 1 89 ? -6.265 -15.762 -1.340 1.00 91.31 89 GLY A C 1
ATOM 701 O O . GLY A 1 89 ? -6.994 -16.566 -1.913 1.00 91.31 89 GLY A O 1
ATOM 702 N N . TRP A 1 90 ? -5.178 -15.231 -1.902 1.00 85.25 90 TRP A N 1
ATOM 703 C CA . TRP A 1 90 ? -4.573 -15.699 -3.157 1.00 85.25 90 TRP A CA 1
ATOM 704 C C . TRP A 1 90 ? -3.369 -16.620 -2.935 1.00 85.25 90 TRP A C 1
ATOM 706 O O . TRP A 1 90 ? -2.719 -17.001 -3.906 1.00 85.25 90 TRP A O 1
ATOM 716 N N . ASP A 1 91 ? -3.101 -16.949 -1.672 1.00 58.53 91 ASP A N 1
ATOM 717 C CA . ASP A 1 91 ? -2.167 -17.996 -1.264 1.00 58.53 91 ASP A CA 1
ATOM 718 C C . ASP A 1 91 ? -2.773 -19.393 -1.459 1.00 58.53 91 ASP A C 1
ATOM 720 O O . ASP A 1 91 ? -3.995 -19.553 -1.209 1.00 58.53 91 ASP A O 1
#

Sequence (91 aa):
MKVSLPLTAREIRLLLSWSASRQSFPDDARVRRKLTAAMDVEGSLDLSRVQVQILNAWAEDWWATHYGGGQVVNPDEEAILSKIRTALGWD

Radius of gyration: 12.3 Å; chains: 1; bounding box: 29×28×33 Å

Foldseek 3Di:
DKFWFPDDLVLLVVLLVLLPPDDDDPLSVVLNVLSVVCNVDVDTRIDDLVSLVVSVVSLVVCCCPPVVPDDDPDPSSVVSNVSSCVRNVVD